Protein AF-A0A917Q9S1-F1 (afdb_monomer_lite)

Foldseek 3Di:
DFFWKKKKWFWAFDQDPVRDTDTDGPDIDIDGHNDQVRNVVVVQVVCCVVVVDGSVVVGVDMDIDTD

pLDDT: mean 87.19, std 6.5, range [55.44, 94.5]

Radius of gyration: 13.17 Å; chains: 1; bounding box: 38×21×34 Å

Structure (mmCIF, N/CA/C/O backbone):
data_AF-A0A917Q9S1-F1
#
_entry.id   AF-A0A917Q9S1-F1
#
loop_
_atom_site.group_PDB
_atom_site.id
_atom_site.type_symbol
_atom_site.label_atom_id
_atom_site.label_alt_id
_atom_site.label_comp_id
_atom_site.label_asym_id
_atom_site.label_entity_id
_atom_site.label_seq_id
_atom_site.pdbx_PDB_ins_code
_atom_site.Cartn_x
_atom_site.Cartn_y
_atom_site.Cartn_z
_atom_site.occupancy
_atom_site.B_iso_or_equiv
_atom_site.auth_seq_id
_atom_site.auth_comp_id
_atom_site.auth_asym_id
_atom_site.auth_atom_id
_atom_site.pdbx_PDB_model_num
ATOM 1 N N . MET A 1 1 ? -16.136 3.727 17.976 1.00 55.44 1 MET A N 1
ATOM 2 C CA . MET A 1 1 ? -14.703 3.638 17.646 1.00 55.44 1 MET A CA 1
ATOM 3 C C . MET A 1 1 ? -14.581 4.113 16.213 1.00 55.44 1 MET A C 1
ATOM 5 O O . MET A 1 1 ? -15.327 3.613 15.381 1.00 55.44 1 MET A O 1
ATOM 9 N N . ALA A 1 2 ? -13.825 5.181 15.962 1.00 74.94 2 ALA A N 1
ATOM 10 C CA . ALA A 1 2 ? -13.543 5.598 14.594 1.00 74.94 2 ALA A CA 1
ATOM 11 C C . ALA A 1 2 ? -12.389 4.719 14.115 1.00 74.94 2 ALA A C 1
ATOM 13 O O . ALA A 1 2 ? -11.359 4.711 14.778 1.00 74.94 2 ALA A O 1
ATOM 14 N N . MET A 1 3 ? -12.593 3.954 13.044 1.00 81.56 3 MET A N 1
ATOM 15 C CA . MET A 1 3 ? -11.518 3.176 12.430 1.00 81.56 3 MET A CA 1
ATOM 16 C C . MET A 1 3 ? -10.530 4.163 11.797 1.00 81.56 3 MET A C 1
ATOM 18 O O . MET A 1 3 ? -10.968 4.956 10.949 1.00 81.56 3 MET A O 1
ATOM 22 N N . PRO A 1 4 ? -9.255 4.183 12.221 1.00 88.31 4 PRO A N 1
ATOM 23 C CA . PRO A 1 4 ? -8.250 4.998 11.567 1.00 88.31 4 PRO A CA 1
ATOM 24 C C . PRO A 1 4 ? -8.131 4.619 10.091 1.00 88.31 4 PRO A C 1
ATOM 26 O O . PRO A 1 4 ? -8.436 3.505 9.651 1.00 88.31 4 PRO A O 1
ATOM 29 N N . ARG A 1 5 ? -7.736 5.603 9.287 1.00 92.81 5 ARG A N 1
ATOM 30 C CA . ARG A 1 5 ? -7.490 5.395 7.868 1.00 92.81 5 ARG A CA 1
ATOM 31 C C . ARG A 1 5 ? -5.989 5.231 7.681 1.00 92.81 5 ARG A C 1
ATOM 33 O O . ARG A 1 5 ? -5.200 6.022 8.189 1.00 92.81 5 ARG A O 1
ATOM 40 N N . TYR A 1 6 ? -5.613 4.244 6.890 1.00 94.06 6 TYR A N 1
ATOM 41 C CA . TYR A 1 6 ? -4.234 3.969 6.540 1.00 94.06 6 TYR A CA 1
ATOM 42 C C . TYR A 1 6 ? -4.053 4.105 5.040 1.00 94.06 6 TYR A C 1
ATOM 44 O O . TYR A 1 6 ? -4.841 3.602 4.236 1.00 94.06 6 TYR A O 1
ATOM 52 N N . ARG A 1 7 ? -2.990 4.798 4.662 1.00 94.50 7 ARG A N 1
ATOM 53 C CA . ARG A 1 7 ? -2.515 4.917 3.295 1.00 94.50 7 ARG A CA 1
ATOM 54 C C . ARG A 1 7 ? -1.398 3.908 3.104 1.00 94.50 7 ARG A C 1
ATOM 56 O O . ARG A 1 7 ? -0.305 4.080 3.637 1.00 94.50 7 ARG A O 1
ATOM 63 N N . VAL A 1 8 ? -1.687 2.857 2.356 1.00 93.38 8 VAL A N 1
ATOM 64 C CA . VAL A 1 8 ? -0.744 1.797 2.027 1.00 93.38 8 VAL A CA 1
ATOM 65 C C . VAL A 1 8 ? -0.136 2.073 0.663 1.00 93.38 8 VAL A C 1
ATOM 67 O O . VAL A 1 8 ? -0.840 2.127 -0.345 1.00 93.38 8 VAL A O 1
ATOM 70 N N . THR A 1 9 ? 1.180 2.249 0.626 1.00 93.50 9 THR A N 1
ATOM 71 C CA . THR A 1 9 ? 1.931 2.527 -0.598 1.00 93.50 9 THR A CA 1
ATOM 72 C C . THR A 1 9 ? 2.832 1.349 -0.927 1.00 93.50 9 THR A C 1
ATOM 74 O O . THR A 1 9 ? 3.619 0.895 -0.101 1.00 93.50 9 THR A O 1
ATOM 77 N N . PHE A 1 10 ? 2.717 0.860 -2.157 1.00 91.56 10 PHE A N 1
ATOM 78 C CA . PHE A 1 10 ? 3.529 -0.222 -2.695 1.00 91.56 10 PHE A CA 1
ATOM 79 C C . PHE A 1 10 ? 4.677 0.378 -3.499 1.00 91.56 10 PHE A C 1
ATOM 81 O O . PHE A 1 10 ? 4.455 1.055 -4.508 1.00 91.56 10 PHE A O 1
ATOM 88 N N . TYR A 1 11 ? 5.905 0.107 -3.075 1.00 90.69 11 TYR A N 1
ATOM 89 C CA . TYR A 1 11 ? 7.127 0.587 -3.701 1.00 90.69 11 TYR A CA 1
ATOM 90 C C . TYR A 1 11 ? 7.825 -0.535 -4.455 1.00 90.69 11 TYR A C 1
ATOM 92 O O . TYR A 1 11 ? 8.045 -1.627 -3.934 1.00 90.69 11 TYR A O 1
ATOM 100 N N . LYS A 1 12 ? 8.240 -0.240 -5.680 1.00 87.88 12 LYS A N 1
ATOM 101 C CA . LYS A 1 12 ? 9.124 -1.094 -6.461 1.00 87.88 12 LYS A 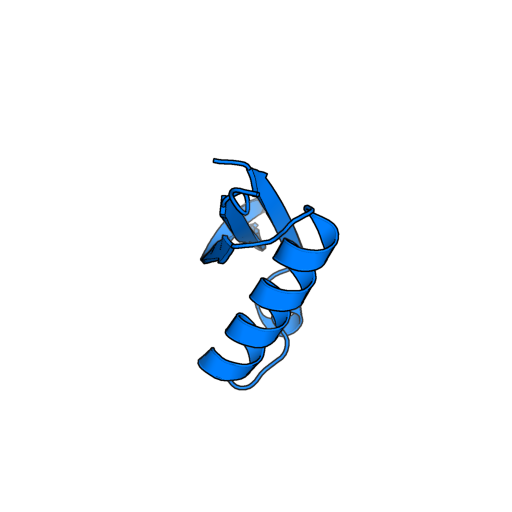CA 1
ATOM 102 C C . LYS A 1 12 ? 10.512 -0.491 -6.485 1.00 87.88 12 L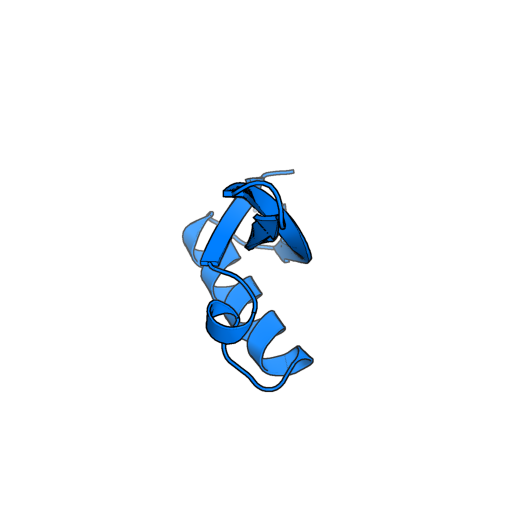YS A C 1
ATOM 104 O O . LYS A 1 12 ? 10.665 0.670 -6.864 1.00 87.88 12 LYS A O 1
ATOM 109 N N . THR A 1 13 ? 11.512 -1.286 -6.140 1.00 85.00 13 THR A N 1
ATOM 110 C CA . THR A 1 13 ? 12.897 -0.915 -6.409 1.00 85.00 13 THR A CA 1
ATOM 111 C C . THR A 1 13 ? 13.147 -1.098 -7.900 1.00 85.00 13 THR A C 1
ATOM 113 O O . THR A 1 13 ? 13.010 -2.194 -8.440 1.00 85.00 13 THR A O 1
ATOM 116 N N . VAL A 1 14 ? 13.448 -0.004 -8.588 1.00 81.69 14 VAL A N 1
ATOM 117 C CA . VAL A 1 14 ? 13.831 -0.010 -9.996 1.00 81.69 14 VAL A CA 1
ATOM 118 C C . VAL A 1 14 ? 15.295 0.387 -10.061 1.00 81.69 14 VAL A C 1
ATOM 120 O O . VAL A 1 14 ? 15.689 1.418 -9.516 1.00 81.69 14 VAL A O 1
ATOM 123 N N . SER A 1 15 ? 16.099 -0.454 -10.699 1.00 79.94 15 SER A N 1
ATOM 124 C CA . SER A 1 15 ? 17.477 -0.120 -11.031 1.00 79.94 15 SER A CA 1
ATOM 125 C C . SER A 1 15 ? 17.459 0.777 -12.260 1.00 79.94 15 SER A C 1
ATOM 127 O O . SER A 1 15 ? 16.967 0.376 -13.316 1.00 79.94 15 SER A O 1
ATOM 129 N N . ASP A 1 16 ? 17.953 1.996 -12.106 1.00 76.12 16 ASP A N 1
ATOM 130 C CA . ASP A 1 16 ? 18.191 2.882 -13.236 1.00 76.12 16 ASP A CA 1
ATOM 131 C C . ASP A 1 16 ? 19.432 2.414 -14.024 1.00 76.12 16 ASP A C 1
ATOM 133 O O . ASP A 1 16 ? 20.309 1.746 -13.469 1.00 76.12 16 ASP A O 1
ATOM 137 N N . ASP A 1 17 ? 19.522 2.769 -15.311 1.00 73.56 17 ASP A N 1
ATOM 138 C CA . ASP A 1 17 ? 20.646 2.437 -16.215 1.00 73.56 17 ASP A CA 1
ATOM 139 C C . ASP A 1 17 ? 22.010 2.905 -15.660 1.00 73.56 17 ASP A C 1
ATOM 141 O O . ASP A 1 17 ? 23.063 2.350 -15.968 1.00 73.56 17 ASP A O 1
ATOM 145 N N . THR A 1 18 ? 21.982 3.873 -14.742 1.00 76.44 18 THR A N 1
ATOM 146 C CA . THR A 1 18 ? 23.142 4.398 -14.013 1.00 76.44 18 THR A CA 1
ATOM 147 C C . THR A 1 18 ? 23.603 3.547 -12.818 1.00 76.44 18 THR A C 1
ATOM 149 O O . THR A 1 18 ? 24.600 3.884 -12.179 1.00 76.44 18 THR A O 1
ATOM 152 N N . GLY A 1 19 ? 22.915 2.446 -12.498 1.00 72.88 19 GLY A N 1
ATOM 153 C CA . GLY A 1 19 ? 23.230 1.568 -11.363 1.00 72.88 19 GLY A CA 1
ATOM 154 C C . GLY A 1 19 ? 22.693 2.055 -10.013 1.00 72.88 19 GLY A C 1
ATOM 155 O O . GLY A 1 19 ? 23.006 1.463 -8.981 1.00 72.88 19 GLY A O 1
ATOM 156 N N . HIS A 1 20 ? 21.880 3.112 -10.004 1.00 80.31 20 HIS A N 1
ATOM 157 C CA . HIS A 1 20 ? 21.214 3.597 -8.801 1.00 80.31 20 HIS A CA 1
ATOM 158 C C . HIS A 1 20 ? 19.855 2.918 -8.624 1.00 80.31 20 HIS A C 1
ATOM 160 O O . HIS A 1 20 ? 19.009 2.913 -9.520 1.00 80.31 20 HIS A O 1
ATOM 166 N N . GLU A 1 21 ? 19.636 2.351 -7.444 1.00 81.00 21 GLU A N 1
ATOM 167 C CA . GLU A 1 21 ? 18.345 1.801 -7.048 1.00 81.00 21 GLU A CA 1
ATOM 168 C C . GLU A 1 21 ? 17.438 2.934 -6.565 1.00 81.00 21 GLU A C 1
ATOM 170 O O . GLU A 1 21 ? 17.733 3.611 -5.578 1.00 81.00 21 GLU A O 1
ATOM 175 N N . HIS A 1 22 ? 16.310 3.132 -7.243 1.00 82.19 22 HIS A N 1
ATOM 176 C CA . HIS A 1 22 ? 15.295 4.091 -6.825 1.00 82.19 22 HIS A CA 1
ATOM 177 C C . HIS A 1 22 ? 13.984 3.380 -6.505 1.00 82.19 22 HIS A C 1
ATOM 179 O O . HIS A 1 22 ? 13.529 2.495 -7.229 1.00 82.19 22 HIS A O 1
ATOM 185 N N . ARG A 1 23 ? 13.353 3.782 -5.398 1.00 82.94 23 ARG A N 1
ATOM 186 C CA . ARG A 1 23 ? 12.028 3.292 -5.009 1.00 82.94 23 ARG A CA 1
ATOM 187 C C . ARG A 1 23 ? 10.967 4.096 -5.748 1.00 82.94 23 ARG A C 1
ATOM 189 O O . ARG A 1 23 ? 10.770 5.274 -5.466 1.00 82.94 23 ARG A O 1
ATOM 196 N N . ALA A 1 24 ? 10.280 3.454 -6.682 1.00 85.06 24 ALA A N 1
ATOM 197 C CA . ALA A 1 24 ? 9.140 4.022 -7.381 1.00 85.06 24 ALA A CA 1
ATOM 198 C C . ALA A 1 24 ? 7.840 3.555 -6.717 1.00 85.06 24 ALA A C 1
ATOM 200 O O . ALA A 1 24 ? 7.608 2.353 -6.585 1.00 85.06 24 ALA A O 1
ATOM 201 N N . ALA A 1 25 ? 6.973 4.491 -6.326 1.00 87.75 25 ALA A N 1
ATOM 202 C CA . ALA A 1 25 ? 5.624 4.156 -5.877 1.00 87.75 25 ALA A CA 1
ATOM 203 C C . ALA A 1 25 ? 4.825 3.587 -7.064 1.00 87.75 25 ALA A C 1
ATOM 205 O O . ALA A 1 25 ? 4.545 4.292 -8.031 1.00 87.75 25 ALA A O 1
ATOM 206 N N . GLN A 1 26 ? 4.500 2.296 -7.013 1.00 85.12 26 GLN A N 1
ATOM 207 C CA . GLN A 1 26 ? 3.724 1.604 -8.046 1.00 85.12 26 GLN A CA 1
ATOM 208 C C . GLN A 1 26 ? 2.225 1.800 -7.859 1.00 85.12 26 GLN A C 1
ATOM 210 O O . GLN A 1 26 ? 1.479 1.915 -8.831 1.00 85.12 26 GLN A O 1
ATOM 215 N N . LYS A 1 27 ? 1.772 1.769 -6.606 1.00 87.19 27 LYS A N 1
ATOM 216 C CA . LYS A 1 27 ? 0.353 1.777 -6.263 1.00 87.19 27 LYS A CA 1
ATOM 217 C C . LYS A 1 27 ? 0.180 2.350 -4.872 1.00 87.19 27 LYS A C 1
ATOM 219 O O . LYS A 1 27 ? 1.035 2.176 -4.010 1.00 87.19 27 LYS A O 1
ATOM 224 N N . GLU A 1 28 ? -0.963 2.967 -4.660 1.00 91.62 28 GLU A N 1
ATOM 225 C CA . GLU A 1 28 ? -1.359 3.506 -3.377 1.00 91.62 28 GLU A CA 1
ATOM 226 C C . GLU A 1 28 ? -2.820 3.148 -3.131 1.00 91.62 28 GLU A C 1
ATOM 228 O O . GLU A 1 28 ? -3.654 3.280 -4.029 1.00 91.62 28 GLU A O 1
ATOM 233 N N . LEU A 1 29 ? -3.108 2.655 -1.933 1.00 91.06 29 LEU A N 1
ATOM 234 C CA . LEU A 1 29 ? -4.430 2.237 -1.497 1.00 91.06 29 LEU A CA 1
ATOM 235 C C . LEU A 1 29 ? -4.738 2.894 -0.157 1.00 91.06 29 LEU A C 1
ATOM 237 O O . LEU A 1 29 ? -3.895 2.930 0.732 1.00 91.06 29 LEU A O 1
ATOM 241 N N . THR A 1 30 ? -5.962 3.383 -0.001 1.00 92.75 30 THR A N 1
ATOM 242 C CA . THR A 1 30 ? -6.444 3.900 1.281 1.00 92.75 30 THR A CA 1
ATOM 243 C C . THR A 1 30 ? -7.437 2.904 1.849 1.00 92.75 30 THR A C 1
ATOM 245 O O . THR A 1 30 ? -8.459 2.633 1.219 1.00 92.75 30 THR A O 1
ATOM 248 N N . VAL A 1 31 ? -7.139 2.365 3.026 1.00 91.75 31 VAL A N 1
ATOM 249 C CA . VAL A 1 31 ? -7.961 1.367 3.717 1.00 91.75 31 VAL A CA 1
ATOM 250 C C . VAL A 1 31 ? -8.319 1.858 5.114 1.00 91.75 31 VAL A C 1
ATOM 25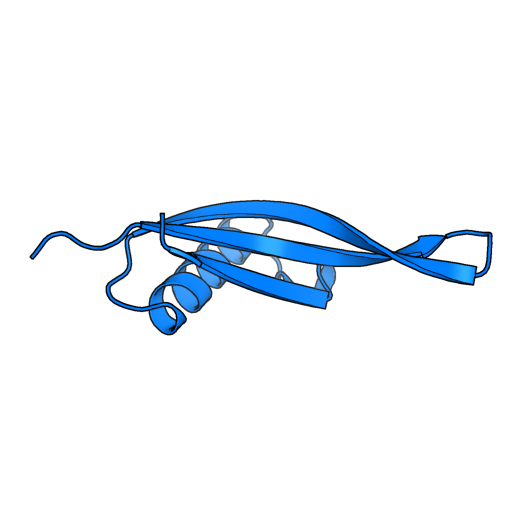2 O O . VAL A 1 31 ? -7.617 2.682 5.696 1.00 91.75 31 VAL A O 1
ATOM 255 N N . LEU A 1 32 ? -9.441 1.380 5.638 1.00 91.62 32 LEU A N 1
ATOM 256 C CA . LEU A 1 32 ? -9.840 1.602 7.025 1.00 91.62 32 LEU A CA 1
ATOM 257 C C . LEU A 1 32 ? -9.474 0.345 7.804 1.00 91.62 32 LEU A C 1
ATOM 259 O O . LEU A 1 32 ? -9.901 -0.740 7.420 1.00 91.62 32 LEU A O 1
ATOM 263 N N . ALA A 1 33 ? -8.685 0.495 8.858 1.00 90.31 33 ALA A N 1
ATOM 264 C CA . ALA A 1 33 ? -8.239 -0.609 9.699 1.00 90.31 33 ALA A CA 1
ATOM 265 C C . ALA A 1 33 ? -8.086 -0.119 11.138 1.00 90.31 33 ALA A C 1
ATOM 267 O O . ALA A 1 33 ? -7.980 1.084 11.354 1.00 90.31 33 ALA A O 1
ATOM 268 N N . ASP A 1 34 ? -8.091 -1.030 12.108 1.00 89.25 34 ASP A N 1
ATOM 269 C CA . ASP A 1 34 ? -7.834 -0.669 13.510 1.00 89.25 34 ASP A CA 1
ATOM 270 C C . ASP A 1 34 ? -6.329 -0.477 13.771 1.00 89.25 34 ASP A C 1
ATOM 272 O O . ASP A 1 34 ? -5.948 0.384 14.558 1.00 89.25 34 ASP A O 1
ATOM 276 N N . ASP A 1 35 ? -5.485 -1.209 13.032 1.00 90.31 35 ASP A N 1
ATOM 277 C CA . ASP A 1 35 ? -4.027 -1.204 13.159 1.00 90.31 35 ASP A CA 1
ATOM 278 C C . ASP A 1 35 ? -3.316 -1.300 11.794 1.00 90.31 35 ASP A C 1
ATOM 280 O O . ASP A 1 35 ? -3.866 -1.780 10.796 1.00 90.31 35 ASP A O 1
ATOM 284 N N . GLU A 1 36 ? -2.025 -0.953 11.774 1.00 90.12 36 GLU A N 1
ATOM 285 C CA . GLU A 1 36 ? -1.151 -1.026 10.592 1.00 90.12 36 GLU A CA 1
ATOM 286 C C . GLU A 1 36 ? -1.107 -2.432 9.962 1.00 90.12 36 GLU A C 1
ATOM 288 O O . GLU A 1 36 ? -1.116 -2.582 8.741 1.00 90.12 36 GLU A O 1
ATOM 293 N N . THR A 1 37 ? -1.107 -3.485 10.786 1.00 91.50 37 THR A N 1
ATOM 294 C CA . THR A 1 37 ? -1.078 -4.876 10.297 1.00 91.50 37 THR A CA 1
ATOM 295 C C . THR A 1 37 ? -2.360 -5.247 9.551 1.00 91.50 37 THR A C 1
ATOM 297 O O . THR A 1 37 ? -2.291 -5.896 8.506 1.00 91.50 37 THR A O 1
ATOM 300 N N . GLU A 1 38 ? -3.527 -4.827 10.050 1.00 92.25 38 GLU A N 1
ATOM 301 C CA . GLU A 1 38 ? -4.795 -5.027 9.340 1.00 92.25 38 GLU A CA 1
ATOM 302 C C . GLU A 1 38 ? -4.848 -4.193 8.059 1.00 92.25 38 GLU A C 1
ATOM 304 O O . GLU A 1 38 ? -5.279 -4.697 7.021 1.00 92.25 38 GLU A O 1
ATOM 309 N N . ALA A 1 39 ? -4.344 -2.956 8.097 1.00 92.56 39 ALA A N 1
ATOM 310 C CA . ALA A 1 39 ? -4.264 -2.108 6.915 1.00 92.56 39 ALA A CA 1
ATOM 311 C C . ALA A 1 39 ? -3.430 -2.748 5.801 1.00 92.56 39 ALA A C 1
ATOM 313 O O . ALA A 1 39 ? -3.851 -2.771 4.644 1.00 92.56 39 ALA A O 1
ATOM 314 N N . LEU A 1 40 ? -2.261 -3.293 6.145 1.00 91.81 40 LEU A N 1
ATOM 315 C CA . LEU A 1 40 ? -1.413 -4.007 5.197 1.00 91.81 40 LEU A CA 1
ATOM 316 C C . LEU A 1 40 ? -2.149 -5.219 4.625 1.00 91.81 40 LEU A C 1
ATOM 318 O O . LEU A 1 40 ? -2.306 -5.299 3.411 1.00 91.81 40 LEU A O 1
ATOM 322 N N . ALA A 1 41 ? -2.694 -6.095 5.471 1.00 92.38 41 ALA A N 1
ATOM 323 C CA . ALA A 1 41 ? -3.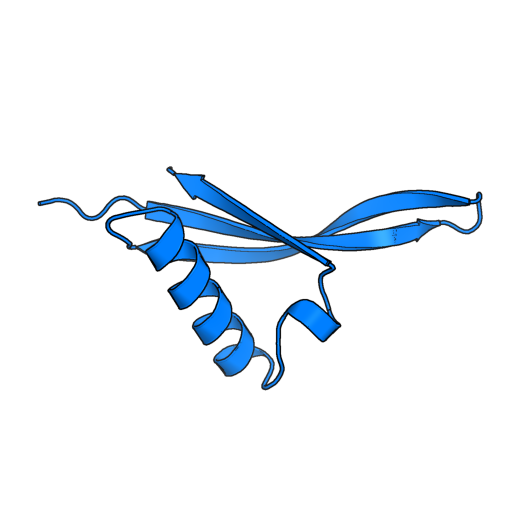381 -7.301 5.014 1.00 92.38 41 ALA A CA 1
ATOM 324 C C . ALA A 1 41 ? -4.582 -7.002 4.091 1.00 92.38 41 ALA A C 1
ATOM 326 O O . ALA A 1 41 ? -4.785 -7.694 3.088 1.00 92.38 41 ALA A O 1
ATOM 327 N N . GLU A 1 42 ? -5.371 -5.968 4.400 1.00 93.19 42 GLU A N 1
ATOM 328 C CA . GLU A 1 42 ? -6.486 -5.534 3.553 1.00 93.19 42 GLU A CA 1
ATOM 329 C C . GLU A 1 42 ? -5.984 -4.934 2.234 1.00 93.19 42 GLU A C 1
ATOM 331 O O . GLU A 1 42 ? -6.473 -5.280 1.158 1.00 93.19 42 GLU A O 1
ATOM 336 N N . ALA A 1 43 ? -4.952 -4.090 2.274 1.00 92.06 43 ALA A N 1
ATOM 337 C CA . ALA A 1 43 ? -4.358 -3.531 1.065 1.00 92.06 43 ALA A CA 1
ATOM 338 C C . ALA A 1 43 ? -3.745 -4.614 0.160 1.00 92.06 43 ALA A C 1
ATOM 340 O O . ALA A 1 43 ? -3.899 -4.546 -1.060 1.00 92.06 43 ALA A O 1
ATOM 341 N N . GLU A 1 44 ? -3.096 -5.634 0.726 1.00 90.81 44 GLU A N 1
ATOM 342 C CA . GLU A 1 44 ? -2.566 -6.786 -0.012 1.00 90.81 44 GLU A CA 1
ATOM 343 C C . GLU A 1 44 ? -3.687 -7.561 -0.716 1.00 90.81 44 GLU A C 1
ATOM 345 O O . GLU A 1 44 ? -3.572 -7.879 -1.904 1.00 90.81 44 GLU A O 1
ATOM 350 N N . ARG A 1 45 ? -4.806 -7.810 -0.019 1.00 91.81 45 ARG A N 1
ATOM 351 C CA . ARG A 1 45 ? -5.994 -8.440 -0.613 1.00 91.81 45 ARG A CA 1
ATOM 352 C C . ARG A 1 45 ? -6.593 -7.597 -1.727 1.00 91.81 45 ARG A C 1
ATOM 354 O O . ARG A 1 45 ? -6.879 -8.131 -2.795 1.00 91.81 45 ARG A O 1
ATOM 361 N N . LEU A 1 46 ? -6.772 -6.298 -1.505 1.00 90.75 46 LEU A N 1
ATOM 362 C CA . LEU A 1 46 ? -7.308 -5.382 -2.511 1.00 90.75 46 LEU A CA 1
ATOM 363 C C . LEU A 1 46 ? -6.406 -5.308 -3.742 1.00 90.75 46 LEU A C 1
ATOM 365 O O . LEU A 1 46 ? -6.908 -5.287 -4.865 1.00 90.75 46 LEU A O 1
ATOM 369 N N . TYR A 1 47 ? -5.086 -5.325 -3.553 1.00 89.81 47 TYR A N 1
ATOM 370 C CA . TYR A 1 47 ? -4.134 -5.390 -4.655 1.00 89.81 47 TYR A CA 1
ATOM 371 C C . TYR A 1 47 ? -4.308 -6.681 -5.458 1.00 89.81 47 TYR A C 1
ATOM 373 O O . TYR A 1 47 ? -4.445 -6.628 -6.681 1.00 89.81 47 TYR A O 1
ATOM 381 N N . ALA A 1 48 ? -4.359 -7.830 -4.778 1.00 89.25 48 ALA A N 1
ATOM 382 C CA . ALA A 1 48 ? -4.555 -9.125 -5.420 1.00 89.25 48 ALA A CA 1
ATOM 383 C C . ALA A 1 48 ? -5.907 -9.218 -6.143 1.00 89.25 48 ALA A C 1
ATOM 385 O O . ALA A 1 48 ? -5.979 -9.777 -7.232 1.00 89.25 48 ALA A O 1
ATOM 386 N N . LEU A 1 49 ? -6.969 -8.628 -5.590 1.00 89.50 49 LEU A N 1
ATOM 387 C CA . LEU A 1 49 ? -8.282 -8.554 -6.235 1.00 89.50 49 LEU A CA 1
ATOM 388 C C . LEU A 1 49 ? -8.281 -7.633 -7.463 1.00 89.50 49 LEU A C 1
ATOM 390 O O . LEU A 1 49 ? -8.949 -7.935 -8.448 1.00 89.50 49 LEU A O 1
ATOM 394 N N . ALA A 1 50 ? -7.543 -6.521 -7.417 1.00 88.62 50 ALA A N 1
ATOM 395 C CA . ALA A 1 50 ? -7.499 -5.545 -8.502 1.00 88.62 50 ALA A CA 1
ATOM 396 C C . ALA A 1 50 ? -6.591 -5.977 -9.666 1.00 88.62 50 ALA A C 1
ATOM 398 O O . ALA A 1 50 ? -6.962 -5.805 -10.825 1.00 88.62 50 ALA A O 1
ATOM 399 N N . GLU A 1 51 ? -5.405 -6.518 -9.376 1.00 87.06 51 GLU A N 1
ATOM 400 C CA . GLU A 1 51 ? -4.425 -6.930 -10.394 1.00 87.06 51 GLU A CA 1
ATOM 401 C C . GLU A 1 51 ? -4.493 -8.431 -10.722 1.00 87.06 51 GLU A C 1
ATOM 403 O O . GLU A 1 51 ? -3.918 -8.861 -11.721 1.00 87.06 51 GLU A O 1
ATOM 408 N N . GLY A 1 52 ? -5.169 -9.237 -9.897 1.00 87.88 52 GLY A N 1
ATOM 409 C CA . GLY A 1 52 ? -5.247 -10.695 -10.043 1.00 87.88 52 GLY A CA 1
ATOM 410 C C . GLY A 1 52 ? -3.980 -11.446 -9.617 1.00 87.88 52 GLY A C 1
ATOM 411 O O . GLY A 1 52 ? -3.863 -12.638 -9.892 1.00 87.88 52 GLY A O 1
ATOM 412 N N . CYS A 1 53 ? -3.026 -10.759 -8.985 1.00 87.00 53 CYS A N 1
ATOM 413 C CA . CYS A 1 53 ? -1.682 -11.254 -8.689 1.00 87.00 53 CYS A CA 1
ATOM 414 C C . CYS A 1 53 ? -1.159 -10.680 -7.365 1.00 87.00 53 CYS A C 1
ATOM 416 O O . CYS A 1 53 ? -1.524 -9.568 -6.982 1.00 87.00 53 CYS A O 1
ATOM 418 N N . ASP A 1 54 ? -0.237 -11.393 -6.714 1.00 86.38 54 ASP A N 1
ATOM 419 C CA . ASP A 1 54 ? 0.466 -10.889 -5.533 1.00 86.38 54 ASP A CA 1
ATOM 420 C C . ASP A 1 54 ? 1.224 -9.590 -5.827 1.00 86.38 54 ASP A C 1
ATOM 422 O O . ASP A 1 54 ? 1.963 -9.478 -6.811 1.00 86.38 54 ASP A O 1
ATOM 426 N N . TRP A 1 55 ? 1.103 -8.621 -4.916 1.00 85.50 55 TRP A N 1
ATOM 427 C CA . TRP A 1 55 ? 1.799 -7.336 -5.012 1.00 85.50 55 TRP A CA 1
ATOM 428 C C . TRP A 1 55 ? 3.319 -7.499 -5.089 1.00 85.50 55 TRP A C 1
ATOM 430 O O . TRP A 1 55 ? 3.971 -6.710 -5.770 1.00 85.50 55 TRP A O 1
ATOM 440 N N . ARG A 1 56 ? 3.874 -8.564 -4.492 1.00 86.69 56 ARG A N 1
ATOM 441 C CA . ARG A 1 56 ? 5.308 -8.907 -4.514 1.00 86.69 56 ARG A CA 1
ATOM 442 C C . ARG A 1 56 ? 5.879 -9.138 -5.916 1.00 86.69 56 ARG A C 1
ATOM 444 O O . ARG A 1 56 ? 7.087 -9.110 -6.106 1.00 86.69 56 ARG A O 1
ATOM 451 N N . LEU A 1 57 ? 5.026 -9.377 -6.914 1.00 85.38 57 LEU A N 1
ATOM 452 C CA . LEU A 1 57 ? 5.446 -9.501 -8.315 1.00 85.38 57 LEU A CA 1
ATOM 453 C C . LEU A 1 57 ? 5.716 -8.138 -8.968 1.00 85.38 57 LEU A C 1
ATOM 455 O O . LEU A 1 57 ? 6.378 -8.046 -10.004 1.00 85.38 57 LEU A O 1
ATOM 459 N N . ARG A 1 58 ? 5.152 -7.072 -8.398 1.00 81.00 58 ARG A N 1
ATOM 460 C CA . ARG A 1 58 ? 5.181 -5.710 -8.942 1.00 81.00 58 ARG A CA 1
ATOM 461 C C . ARG A 1 58 ? 5.915 -4.738 -8.027 1.00 81.00 58 ARG A C 1
ATOM 463 O O . ARG A 1 58 ? 6.474 -3.783 -8.549 1.00 81.00 58 ARG A O 1
ATOM 470 N N . ALA A 1 59 ? 5.913 -4.964 -6.722 1.00 87.88 59 ALA A N 1
ATOM 471 C CA . ALA A 1 59 ? 6.521 -4.130 -5.699 1.00 87.88 59 ALA A CA 1
ATOM 472 C C . ALA A 1 59 ? 7.371 -4.993 -4.756 1.00 87.88 59 ALA A C 1
ATOM 474 O O . ALA A 1 59 ? 7.053 -6.151 -4.516 1.00 87.88 59 ALA A O 1
ATOM 475 N N . ASP A 1 60 ? 8.434 -4.408 -4.219 1.00 86.19 60 ASP A N 1
ATOM 476 C CA . ASP A 1 60 ? 9.380 -5.058 -3.303 1.00 86.19 60 ASP A CA 1
ATOM 477 C C . ASP A 1 60 ? 9.148 -4.644 -1.848 1.00 86.19 60 ASP A C 1
ATOM 479 O O . ASP A 1 60 ? 9.487 -5.376 -0.922 1.00 86.19 60 ASP A O 1
ATOM 483 N N . ALA A 1 61 ? 8.556 -3.470 -1.638 1.00 88.25 61 ALA A N 1
ATOM 484 C CA . ALA A 1 61 ? 8.261 -2.941 -0.320 1.00 88.25 61 ALA A CA 1
ATOM 485 C C . ALA A 1 61 ? 6.828 -2.417 -0.258 1.00 88.25 61 ALA A C 1
ATOM 487 O O . ALA A 1 61 ? 6.263 -1.955 -1.251 1.00 88.25 61 ALA A O 1
ATOM 488 N N . VAL A 1 62 ? 6.255 -2.479 0.936 1.00 90.50 62 VAL A N 1
ATOM 489 C CA . VAL A 1 62 ? 4.947 -1.923 1.254 1.00 90.50 62 VAL A CA 1
ATOM 490 C C . VAL A 1 62 ? 5.076 -1.156 2.562 1.00 90.50 62 VAL A C 1
ATOM 492 O O . VAL A 1 62 ? 5.711 -1.637 3.498 1.00 90.50 62 VAL A O 1
ATOM 495 N N . GLU A 1 63 ? 4.518 0.047 2.611 1.00 92.19 63 GLU A N 1
ATOM 496 C CA . GLU A 1 63 ? 4.485 0.870 3.822 1.00 92.19 63 GLU A CA 1
ATOM 497 C C . GLU A 1 63 ? 3.052 1.332 4.063 1.00 92.19 63 GLU A C 1
ATOM 499 O O . GLU A 1 63 ? 2.373 1.756 3.126 1.00 92.19 63 GLU A O 1
ATOM 504 N N . ALA A 1 64 ? 2.595 1.251 5.309 1.00 91.88 64 ALA A N 1
ATOM 505 C CA . ALA A 1 64 ? 1.298 1.750 5.737 1.00 91.88 64 ALA A CA 1
ATOM 506 C C . ALA A 1 64 ? 1.499 2.982 6.626 1.00 91.88 64 ALA A C 1
ATOM 508 O O . ALA A 1 64 ? 2.292 2.960 7.559 1.00 91.88 64 ALA A O 1
ATOM 509 N N . LEU A 1 65 ? 0.794 4.069 6.316 1.00 92.44 65 LEU A N 1
ATOM 510 C CA . LEU A 1 65 ? 0.859 5.322 7.064 1.00 92.44 65 LEU A CA 1
ATOM 511 C C . LEU A 1 65 ? -0.542 5.743 7.504 1.00 92.44 65 LEU A C 1
ATOM 513 O O . LEU A 1 65 ? -1.429 5.899 6.666 1.00 92.44 65 LEU A O 1
ATOM 517 N N . GLU A 1 66 ? -0.738 5.957 8.800 1.00 90.94 66 GLU A N 1
ATOM 518 C CA . GLU A 1 66 ? -1.995 6.482 9.344 1.00 90.94 66 GLU A CA 1
ATOM 519 C C . GLU A 1 66 ? -2.239 7.940 8.902 1.00 90.94 66 GLU A C 1
ATOM 521 O O . GLU A 1 66 ? -1.306 8.749 8.876 1.00 90.94 66 GLU A O 1
ATOM 526 N N . THR A 1 67 ? -3.483 8.289 8.538 1.00 83.44 67 THR A N 1
ATOM 527 C CA . THR A 1 67 ? -3.870 9.625 8.033 1.00 83.44 67 THR A CA 1
ATOM 528 C C . THR A 1 67 ? -5.255 10.108 8.454 1.00 83.44 67 THR A C 1
ATOM 530 O O . THR A 1 67 ? -6.169 9.305 8.723 1.00 83.44 67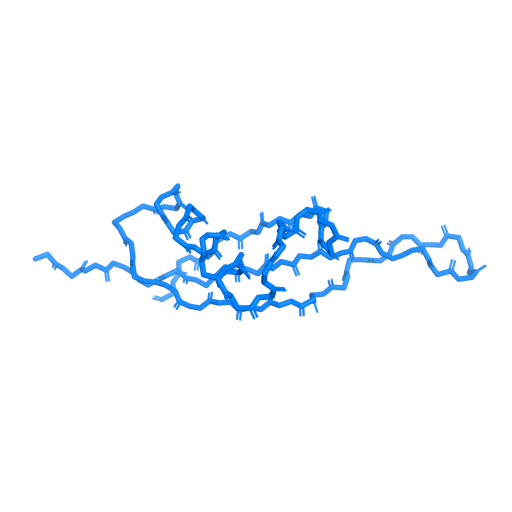 THR A O 1
#

Sequence (67 aa):
MAMPRYRVTFYKTVSDDTGHEHRAAQKELTVLADDETEALAEAERLYALAEGCDWRLRADAVEALET

Organism: NCBI:txid690164

Secondary structure (DSSP, 8-state):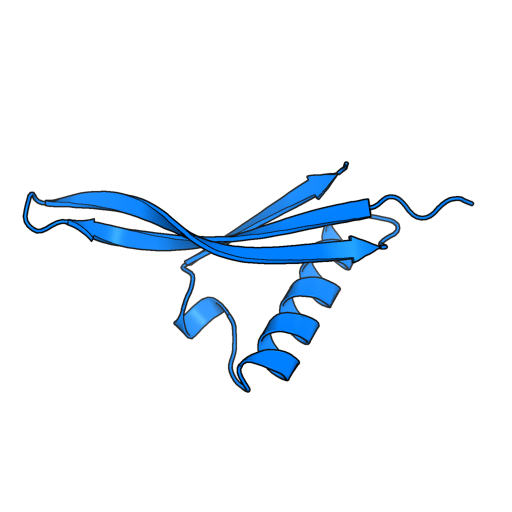
-PPPEEEEEEEEEEE-TTS-EEEEEEEEEEEE-SSHHHHHHHHHHHHHHHHSS-GGGT-SEEEEEE-